Protein AF-A0A7Y1VGI9-F1 (afdb_monomer)

Mean predicted aligned error: 6.73 Å

Secondary structure (DSSP, 8-state):
----SHHHHHHHTTT-EEEEEEE-EESS--TT--SS-EES-GGGHHHHHHHHHHHHHHSPP---EEEEEEEES-GGG-TTHHHHHHHHHHHH-EEEEEEEEE-----

Solvent-accessible surface area (backbone atoms only — not comparable to full-atom values): 6391 Å² total; per-residue (Å²): 142,68,93,79,54,68,65,61,56,57,56,50,57,74,72,59,34,76,45,78,48,79,32,35,49,27,81,61,81,55,98,84,65,84,59,83,56,44,54,70,52,75,85,46,50,69,55,50,54,55,50,53,44,52,51,50,72,67,50,80,70,84,51,49,29,39,32,38,42,33,33,67,41,32,38,70,77,53,84,68,55,69,56,48,54,49,43,43,36,75,54,35,31,59,40,99,80,40,46,78,50,69,45,68,71,96,121

Radius of gyration: 16.7 Å; Cα contacts (8 Å, |Δi|>4): 145; chains: 1; bounding box: 47×37×39 Å

Foldseek 3Di:
DDDPDPVVVVVVVVQAAEAEAADAEACDQDPPDPFNHDHPPLVCLVVVLVVLLVVLVPDAQPAAHQEYEYDTHAVVVRPPVVVSVVSNCVHHNHDPNRYYYYDHDPD

Structure (mmCIF, N/CA/C/O backbone):
data_AF-A0A7Y1VGI9-F1
#
_entry.id   AF-A0A7Y1VGI9-F1
#
loop_
_atom_site.group_PDB
_atom_site.id
_atom_site.type_symbol
_atom_site.label_atom_id
_atom_site.label_alt_id
_atom_site.label_comp_id
_atom_site.label_asym_id
_atom_site.label_entity_id
_atom_site.label_seq_id
_atom_site.pdbx_PDB_ins_code
_atom_site.Cartn_x
_atom_site.Cartn_y
_atom_site.Cartn_z
_atom_site.occupancy
_atom_site.B_iso_or_equiv
_atom_site.auth_seq_id
_atom_site.auth_comp_id
_atom_site.auth_asym_id
_atom_site.auth_atom_id
_atom_site.pdbx_PDB_model_num
ATOM 1 N N . MET A 1 1 ? 35.821 -24.380 -8.541 1.00 43.75 1 MET A N 1
ATOM 2 C CA . MET A 1 1 ? 34.398 -24.660 -8.269 1.00 43.75 1 MET A CA 1
ATOM 3 C C . MET A 1 1 ? 34.023 -23.840 -7.039 1.00 43.75 1 MET A C 1
ATOM 5 O O . MET A 1 1 ? 33.787 -24.410 -5.992 1.00 43.75 1 MET A O 1
ATOM 9 N N . GLY A 1 2 ? 34.178 -22.514 -7.014 1.00 46.97 2 GLY A N 1
ATOM 10 C CA . GLY A 1 2 ? 34.127 -21.488 -8.068 1.00 46.97 2 GLY A CA 1
ATOM 11 C C . GLY A 1 2 ? 32.830 -20.724 -7.819 1.00 46.97 2 GLY A C 1
ATOM 12 O O . GLY A 1 2 ? 31.805 -21.183 -8.291 1.00 46.97 2 GLY A O 1
ATOM 13 N N . ASP A 1 3 ? 32.778 -19.826 -6.833 1.00 57.09 3 ASP A N 1
ATOM 14 C CA . ASP A 1 3 ? 32.949 -18.356 -6.977 1.00 57.09 3 ASP A CA 1
ATOM 15 C C . ASP A 1 3 ? 31.937 -17.673 -7.932 1.00 57.09 3 ASP A C 1
ATOM 17 O O . ASP A 1 3 ? 31.921 -16.459 -8.089 1.00 57.09 3 ASP A O 1
ATOM 21 N N . ALA A 1 4 ? 31.035 -18.455 -8.532 1.00 51.62 4 ALA A N 1
ATOM 22 C CA . ALA A 1 4 ? 29.805 -18.008 -9.165 1.00 51.62 4 ALA A CA 1
ATOM 23 C C . ALA A 1 4 ? 28.671 -18.213 -8.154 1.00 51.62 4 ALA A C 1
ATOM 25 O O . ALA A 1 4 ? 28.066 -19.278 -8.119 1.00 51.62 4 ALA A O 1
ATOM 26 N N . ASP A 1 5 ? 28.470 -17.250 -7.255 1.00 59.12 5 ASP A N 1
ATOM 27 C CA . ASP A 1 5 ? 27.243 -17.220 -6.443 1.00 59.12 5 ASP A CA 1
ATOM 28 C C . ASP A 1 5 ? 26.990 -15.819 -5.873 1.00 59.12 5 ASP A C 1
ATOM 30 O O . ASP A 1 5 ? 25.936 -15.231 -6.077 1.00 59.12 5 ASP A O 1
ATOM 34 N N . LEU A 1 6 ? 27.993 -15.193 -5.250 1.00 54.84 6 LEU A N 1
ATOM 35 C CA . LEU A 1 6 ? 27.776 -13.916 -4.555 1.00 54.84 6 LEU A CA 1
ATOM 36 C C . LEU A 1 6 ? 27.661 -12.710 -5.493 1.00 54.84 6 LEU A C 1
ATOM 38 O O . LEU A 1 6 ? 26.832 -11.837 -5.259 1.00 54.84 6 LEU A O 1
ATOM 42 N N . VAL A 1 7 ? 28.460 -12.662 -6.562 1.00 56.06 7 VAL A N 1
ATOM 43 C CA . VAL A 1 7 ? 28.415 -11.549 -7.526 1.00 56.06 7 VAL A CA 1
ATOM 44 C C . VAL A 1 7 ? 27.080 -11.541 -8.278 1.00 56.06 7 VAL A C 1
ATOM 46 O O . VAL A 1 7 ? 26.454 -10.496 -8.395 1.00 56.06 7 VAL A O 1
ATOM 49 N N . GLN A 1 8 ? 26.573 -12.717 -8.660 1.00 53.84 8 GLN A N 1
ATOM 50 C CA . GLN A 1 8 ? 25.298 -12.848 -9.371 1.00 53.84 8 GLN A CA 1
ATOM 51 C C . GLN A 1 8 ? 24.079 -12.529 -8.492 1.00 53.84 8 GLN A C 1
ATOM 53 O O . GLN A 1 8 ? 23.099 -11.992 -8.999 1.00 53.84 8 GLN A O 1
ATOM 58 N N . ILE A 1 9 ? 24.125 -12.833 -7.187 1.00 56.22 9 ILE A N 1
ATOM 59 C CA . ILE A 1 9 ? 23.066 -12.450 -6.234 1.00 56.22 9 ILE A CA 1
ATOM 60 C C . ILE A 1 9 ? 22.978 -10.923 -6.104 1.00 56.22 9 ILE A C 1
ATOM 62 O O . ILE A 1 9 ? 21.881 -10.371 -6.078 1.00 56.22 9 ILE A O 1
ATOM 66 N N . VAL A 1 10 ? 24.124 -10.241 -6.040 1.00 56.84 10 VAL A N 1
ATOM 67 C CA . VAL A 1 10 ? 24.181 -8.778 -5.890 1.00 56.84 10 VAL A CA 1
ATOM 68 C C . VAL A 1 10 ? 23.824 -8.065 -7.198 1.00 56.84 10 VAL A C 1
ATOM 70 O O . VAL A 1 10 ? 23.175 -7.026 -7.153 1.00 56.84 10 VAL A O 1
ATOM 73 N N . GLU A 1 11 ? 24.195 -8.625 -8.353 1.00 51.31 11 GLU A N 1
ATOM 74 C CA . GLU A 1 11 ? 23.814 -8.085 -9.666 1.00 51.31 11 GLU A CA 1
ATOM 75 C C . GLU A 1 11 ? 22.314 -8.253 -9.955 1.00 51.31 11 GLU A C 1
ATOM 77 O O . GLU A 1 11 ? 21.700 -7.303 -10.423 1.00 51.31 11 GLU A O 1
ATOM 82 N N . ARG A 1 12 ? 21.688 -9.390 -9.601 1.00 53.12 12 ARG A N 1
ATOM 83 C CA . ARG A 1 12 ? 20.222 -9.561 -9.715 1.00 53.12 12 ARG A CA 1
ATOM 84 C C . ARG A 1 12 ? 19.441 -8.570 -8.850 1.00 53.12 12 ARG A C 1
ATOM 86 O O . ARG A 1 12 ? 18.487 -7.970 -9.317 1.00 53.12 12 ARG A O 1
ATOM 93 N N . ALA A 1 13 ? 19.881 -8.353 -7.611 1.00 55.03 13 ALA A N 1
ATOM 94 C CA . ALA A 1 13 ? 19.223 -7.422 -6.692 1.00 55.03 13 ALA A CA 1
ATOM 95 C C . ALA A 1 13 ? 19.300 -5.948 -7.137 1.00 55.03 13 ALA A C 1
ATOM 97 O O . ALA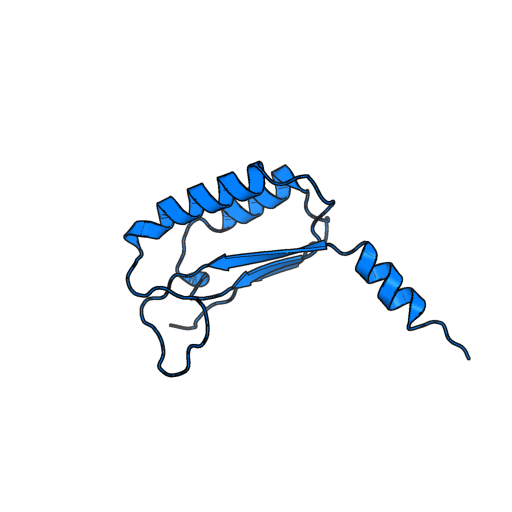 A 1 13 ? 18.598 -5.111 -6.578 1.00 55.03 13 ALA A O 1
ATOM 98 N N . ALA A 1 14 ? 20.173 -5.610 -8.092 1.00 55.81 14 ALA A N 1
ATOM 99 C CA . ALA A 1 14 ? 20.262 -4.261 -8.641 1.00 55.81 14 ALA A CA 1
ATOM 100 C C . ALA A 1 14 ? 19.187 -3.975 -9.708 1.00 55.81 14 ALA A C 1
ATOM 102 O O . ALA A 1 14 ? 18.917 -2.803 -9.968 1.00 55.81 14 ALA A O 1
ATOM 103 N N . ASP A 1 15 ? 18.583 -5.022 -10.286 1.00 65.81 15 ASP A N 1
ATOM 104 C CA . ASP A 1 15 ? 17.523 -4.936 -11.300 1.00 65.81 15 ASP A CA 1
ATOM 105 C C . ASP A 1 15 ? 16.117 -5.244 -10.735 1.00 65.81 15 ASP A C 1
ATOM 107 O O . ASP A 1 15 ? 15.120 -4.864 -11.349 1.00 65.81 15 ASP A O 1
ATOM 111 N N . ASP A 1 16 ? 16.041 -5.880 -9.560 1.00 76.50 16 ASP A N 1
ATOM 112 C CA . ASP A 1 16 ? 14.798 -6.274 -8.884 1.00 76.50 16 ASP A CA 1
ATOM 113 C C . ASP A 1 16 ? 14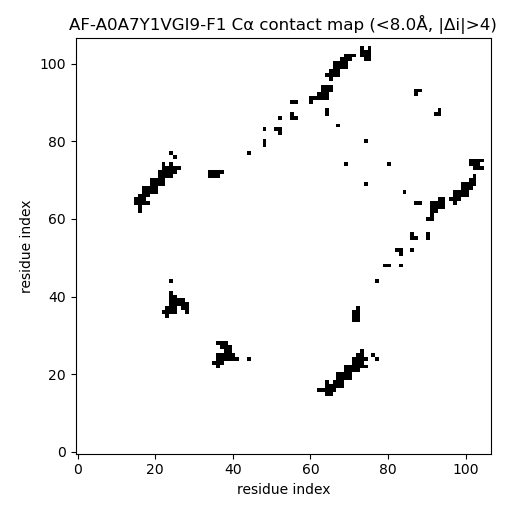.265 -5.113 -7.997 1.00 76.50 16 ASP A C 1
ATOM 115 O O . ASP A 1 16 ? 14.891 -4.724 -7.002 1.00 76.50 16 ASP A O 1
ATOM 119 N N . LEU A 1 17 ? 13.114 -4.518 -8.351 1.00 90.00 17 LEU A N 1
ATOM 120 C CA . LEU A 1 17 ? 12.506 -3.385 -7.631 1.00 90.00 17 LEU A CA 1
ATOM 121 C C . LEU A 1 17 ? 11.243 -3.808 -6.868 1.00 90.00 17 LEU A C 1
ATOM 123 O O . LEU A 1 17 ? 10.170 -3.979 -7.445 1.00 90.00 17 LEU A O 1
ATOM 127 N N . GLY A 1 18 ? 11.341 -3.827 -5.538 1.00 94.44 18 GLY A N 1
ATOM 128 C CA . GLY A 1 18 ? 10.203 -4.057 -4.648 1.00 94.44 18 GLY A CA 1
ATOM 129 C C . GLY A 1 18 ? 9.506 -2.771 -4.184 1.00 94.44 18 GLY A C 1
ATOM 130 O O . GLY A 1 18 ? 10.156 -1.793 -3.808 1.00 94.44 18 GLY A O 1
ATOM 131 N N . ALA A 1 19 ? 8.174 -2.792 -4.122 1.00 96.25 19 ALA A N 1
ATOM 132 C CA . ALA A 1 19 ? 7.340 -1.749 -3.533 1.00 96.25 19 ALA A CA 1
ATOM 133 C C . ALA A 1 19 ? 6.674 -2.231 -2.234 1.00 96.25 19 ALA A C 1
ATOM 135 O O . ALA A 1 19 ? 6.039 -3.285 -2.189 1.00 96.25 19 ALA A O 1
ATOM 136 N N . TYR A 1 20 ? 6.761 -1.419 -1.177 1.00 97.62 20 TYR A N 1
ATOM 137 C CA . TYR A 1 20 ? 6.040 -1.639 0.078 1.00 97.62 20 TYR A CA 1
ATOM 138 C C . TYR A 1 20 ? 4.948 -0.585 0.264 1.00 97.62 20 TYR A C 1
ATOM 140 O O . TYR A 1 20 ? 5.231 0.613 0.293 1.00 97.62 20 TYR A O 1
ATOM 148 N N . LEU A 1 21 ? 3.703 -1.030 0.434 1.00 98.12 21 LEU A N 1
ATOM 149 C CA . LEU A 1 21 ? 2.565 -0.173 0.756 1.00 98.12 21 LEU A CA 1
ATOM 150 C C . LEU A 1 21 ? 2.192 -0.351 2.230 1.00 98.12 21 LEU A C 1
ATOM 152 O O . LEU A 1 21 ? 1.577 -1.345 2.618 1.00 98.12 21 LEU A O 1
ATOM 156 N N . HIS A 1 22 ? 2.556 0.636 3.049 1.00 98.19 22 HIS A N 1
ATOM 157 C CA . HIS A 1 22 ? 2.248 0.632 4.476 1.00 98.19 22 HIS A CA 1
ATOM 158 C C . HIS A 1 22 ? 0.812 1.086 4.753 1.00 98.19 22 HIS A C 1
ATOM 160 O O . HIS A 1 22 ? 0.513 2.272 4.613 1.00 98.19 22 HIS A O 1
ATOM 166 N N . VAL A 1 23 ? -0.059 0.182 5.197 1.00 98.25 23 VAL A N 1
ATOM 167 C CA . VAL A 1 23 ? -1.453 0.461 5.571 1.00 98.25 23 VAL A CA 1
ATOM 168 C C . VAL A 1 23 ? -1.561 0.563 7.095 1.00 98.25 23 VAL A C 1
ATOM 170 O O . VAL A 1 23 ? -1.454 -0.458 7.759 1.00 98.25 23 VAL A O 1
ATOM 173 N N . PRO A 1 24 ? -1.822 1.735 7.694 1.00 97.81 24 PRO A N 1
ATOM 174 C CA . PRO A 1 24 ? -1.705 1.906 9.145 1.00 97.81 24 PRO A CA 1
ATOM 175 C C . PRO A 1 24 ? -2.972 1.530 9.933 1.00 97.81 24 PRO A C 1
ATOM 177 O O . PRO A 1 24 ? -3.012 1.732 11.140 1.00 97.81 24 PRO A O 1
ATOM 180 N N . PHE A 1 25 ? -4.045 1.060 9.297 1.00 97.69 25 PHE A N 1
ATOM 181 C CA . PHE A 1 25 ? -5.355 0.947 9.949 1.00 97.69 25 PHE A CA 1
ATOM 182 C C . PHE A 1 25 ? -5.566 -0.408 10.618 1.00 97.69 25 PHE A C 1
ATOM 184 O O . PHE A 1 25 ? -5.447 -1.440 9.963 1.00 97.69 25 PHE A O 1
ATOM 191 N N . CYS A 1 26 ? -5.960 -0.387 11.890 1.00 96.12 26 CYS A N 1
ATOM 192 C CA . CYS A 1 26 ? -6.408 -1.557 12.642 1.00 96.12 26 CYS A CA 1
ATOM 193 C C . CYS A 1 26 ? -7.779 -1.299 13.277 1.00 96.12 26 CYS A C 1
ATOM 195 O O . CYS A 1 26 ? -8.154 -0.156 13.551 1.00 96.12 26 CYS A O 1
ATOM 197 N N . GLU A 1 27 ? -8.502 -2.368 13.613 1.00 94.38 27 GLU A N 1
ATOM 198 C CA . GLU A 1 27 ? -9.662 -2.254 14.506 1.00 94.38 27 GLU A CA 1
ATOM 199 C C . GLU A 1 27 ? -9.225 -1.829 15.917 1.00 94.38 27 GLU A C 1
ATOM 201 O O . GLU A 1 27 ? -9.772 -0.891 16.498 1.00 94.38 27 GLU A O 1
ATOM 206 N N . ALA A 1 28 ? -8.179 -2.474 16.435 1.00 94.88 28 ALA A N 1
ATOM 207 C CA . ALA A 1 28 ? -7.565 -2.187 17.724 1.00 94.88 28 ALA A CA 1
ATOM 208 C C . ALA A 1 28 ? -6.041 -2.369 17.649 1.00 94.88 28 ALA A C 1
ATOM 210 O O . ALA A 1 28 ? -5.532 -3.083 16.788 1.00 94.88 28 ALA A O 1
ATOM 211 N N . VAL A 1 29 ? -5.304 -1.747 18.573 1.00 95.44 29 VAL A N 1
ATOM 212 C CA . VAL A 1 29 ? -3.863 -2.000 18.728 1.00 95.44 29 VAL A CA 1
ATOM 213 C C . VAL A 1 29 ? -3.676 -3.203 19.652 1.00 95.44 29 VAL A C 1
ATOM 215 O O . VAL A 1 29 ? -4.030 -3.139 20.832 1.00 95.44 29 VAL A O 1
ATOM 218 N N . CYS A 1 30 ? -3.137 -4.308 19.130 1.00 94.12 30 CYS A N 1
ATOM 219 C CA . CYS A 1 30 ? -2.846 -5.497 19.934 1.00 94.12 30 CYS A CA 1
ATOM 220 C C . CYS A 1 30 ? -1.753 -5.202 20.984 1.00 94.12 30 CYS A C 1
ATOM 222 O O . CYS A 1 30 ? -0.838 -4.431 20.698 1.00 94.12 30 CYS A O 1
ATOM 224 N N . PRO A 1 31 ? -1.757 -5.859 22.163 1.00 95.31 31 PRO A N 1
ATOM 225 C CA . PRO A 1 31 ? -0.749 -5.626 23.210 1.00 95.31 31 PRO A CA 1
ATOM 226 C C . PRO A 1 31 ? 0.698 -5.927 22.797 1.00 95.31 31 PRO A C 1
ATOM 228 O O . PRO A 1 31 ? 1.631 -5.488 23.462 1.00 95.31 31 PRO A O 1
ATOM 231 N N . TYR A 1 32 ? 0.872 -6.712 21.735 1.00 92.50 32 TYR A N 1
ATOM 232 C CA . TYR A 1 32 ? 2.163 -7.092 21.166 1.00 92.50 32 TYR A CA 1
ATOM 233 C C . TYR A 1 32 ? 2.499 -6.326 19.876 1.00 92.50 32 TYR A C 1
ATOM 235 O O . TYR A 1 32 ? 3.510 -6.630 19.255 1.00 92.50 32 TYR A O 1
ATOM 243 N N . CYS A 1 33 ? 1.647 -5.394 19.437 1.00 94.38 33 CYS A N 1
ATOM 244 C CA . CYS A 1 33 ? 1.841 -4.686 18.176 1.00 94.38 33 CYS A CA 1
ATOM 245 C C . CYS A 1 33 ? 2.957 -3.642 18.309 1.00 94.38 33 CYS A C 1
ATOM 247 O O . CYS A 1 33 ? 2.873 -2.755 19.160 1.00 94.38 33 CYS A O 1
ATOM 249 N N . ASP A 1 34 ? 3.975 -3.740 17.454 1.00 94.38 34 ASP A N 1
ATOM 250 C CA . ASP A 1 34 ? 5.058 -2.760 17.317 1.00 94.38 34 ASP A CA 1
ATOM 251 C C . ASP A 1 34 ? 5.005 -1.987 15.985 1.00 94.38 34 ASP A C 1
ATOM 253 O O . ASP A 1 34 ? 5.849 -1.125 15.728 1.00 94.38 34 ASP A O 1
ATOM 257 N N . PHE A 1 35 ? 3.987 -2.241 15.157 1.00 94.19 35 PHE A N 1
ATOM 258 C CA . PHE A 1 35 ? 3.779 -1.539 13.898 1.00 94.19 35 PHE A CA 1
ATOM 259 C C . PHE A 1 35 ? 3.280 -0.103 14.100 1.00 94.19 35 PHE A C 1
ATOM 261 O O . PHE A 1 35 ? 2.588 0.229 15.066 1.00 94.19 35 PHE A O 1
ATOM 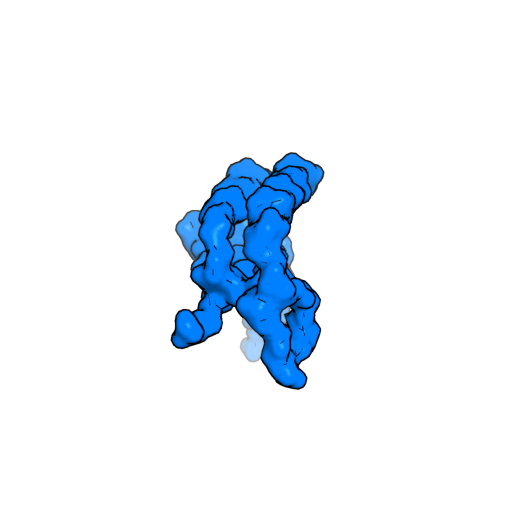268 N N . ALA A 1 36 ? 3.596 0.763 13.134 1.00 95.81 36 ALA A N 1
ATOM 269 C CA . ALA A 1 36 ? 3.127 2.145 13.090 1.00 95.81 36 ALA A CA 1
ATOM 270 C C . ALA A 1 36 ? 1.644 2.217 12.680 1.00 95.81 36 ALA A C 1
ATOM 272 O O . ALA A 1 36 ? 1.312 2.505 11.535 1.00 95.81 36 ALA A O 1
ATOM 273 N N . VAL A 1 37 ? 0.741 1.943 13.623 1.00 97.31 37 VAL A N 1
ATOM 274 C CA . VAL A 1 37 ? -0.695 1.795 13.346 1.00 97.31 37 VAL A CA 1
ATOM 275 C C . VAL A 1 37 ? -1.570 2.810 14.075 1.00 97.31 37 VAL A C 1
ATOM 277 O O . VAL A 1 37 ? -1.188 3.420 15.075 1.00 97.31 37 VAL A O 1
ATOM 280 N N . VAL A 1 38 ? -2.793 2.959 13.581 1.00 97.00 38 VAL A N 1
ATOM 281 C CA . VAL A 1 38 ? -3.883 3.720 14.179 1.00 97.00 38 VAL A CA 1
ATOM 282 C C . VAL A 1 38 ? -5.114 2.824 14.303 1.00 97.00 38 VAL A C 1
ATOM 284 O O . VAL A 1 38 ? -5.487 2.122 13.364 1.00 97.00 38 VAL A O 1
ATOM 287 N N . ALA A 1 39 ? -5.755 2.848 15.471 1.00 96.50 39 ALA A N 1
ATOM 288 C CA . ALA A 1 39 ? -6.958 2.064 15.739 1.00 96.50 39 ALA A CA 1
ATOM 289 C C . ALA A 1 39 ? -8.234 2.897 15.577 1.00 96.50 39 ALA A C 1
ATOM 291 O O . ALA A 1 39 ? -8.283 4.045 16.025 1.00 96.50 39 ALA A O 1
ATOM 292 N N . GLY A 1 40 ? -9.270 2.305 14.976 1.00 95.69 40 GLY A N 1
ATOM 293 C CA . GLY A 1 40 ? -10.608 2.900 14.889 1.00 95.69 40 GLY A CA 1
ATOM 294 C C . GLY A 1 40 ? -10.680 4.172 14.039 1.00 95.69 40 GLY A C 1
ATOM 295 O O . GLY A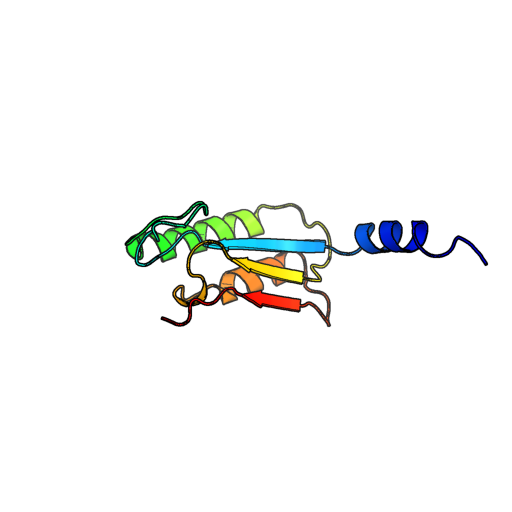 1 40 ? -11.451 5.075 14.360 1.00 95.69 40 GLY A O 1
ATOM 296 N N . ARG A 1 41 ? -9.852 4.268 12.988 1.00 96.94 41 ARG A N 1
ATOM 297 C CA . ARG A 1 41 ? -9.749 5.438 12.093 1.00 96.94 41 ARG A CA 1
ATOM 298 C C . ARG A 1 41 ? -10.188 5.151 10.657 1.00 96.94 41 ARG A C 1
ATOM 300 O O . ARG A 1 41 ? -9.593 5.654 9.705 1.00 96.94 41 ARG A O 1
ATOM 307 N N . ASP A 1 42 ? -11.246 4.360 10.499 1.00 94.94 42 ASP A N 1
ATOM 308 C CA . ASP A 1 42 ? -11.831 4.033 9.189 1.00 94.94 42 ASP A CA 1
ATOM 309 C C . ASP A 1 42 ? -12.265 5.299 8.419 1.00 94.94 42 ASP A C 1
ATOM 311 O O . ASP A 1 42 ? -12.263 5.322 7.187 1.00 94.94 42 ASP A O 1
ATOM 315 N N . ASP A 1 43 ? -12.562 6.388 9.141 1.00 97.50 43 ASP A N 1
ATOM 316 C CA . ASP A 1 43 ? -12.869 7.714 8.596 1.00 97.50 43 ASP A CA 1
ATOM 317 C C . ASP A 1 43 ? -11.731 8.305 7.743 1.00 97.50 43 ASP A C 1
ATOM 319 O O . ASP A 1 43 ? -11.985 9.045 6.791 1.00 97.50 43 ASP A O 1
ATOM 323 N N . GLU A 1 44 ? -10.479 7.951 8.036 1.00 98.00 44 GLU A N 1
ATOM 324 C CA . GLU A 1 44 ? -9.298 8.489 7.352 1.00 98.00 44 GLU A CA 1
ATOM 325 C C . GLU A 1 44 ? -8.847 7.631 6.164 1.00 98.00 44 GLU A C 1
ATOM 327 O O . GLU A 1 44 ? -8.028 8.089 5.366 1.00 98.00 44 GLU A O 1
ATOM 332 N N . VAL A 1 45 ? -9.392 6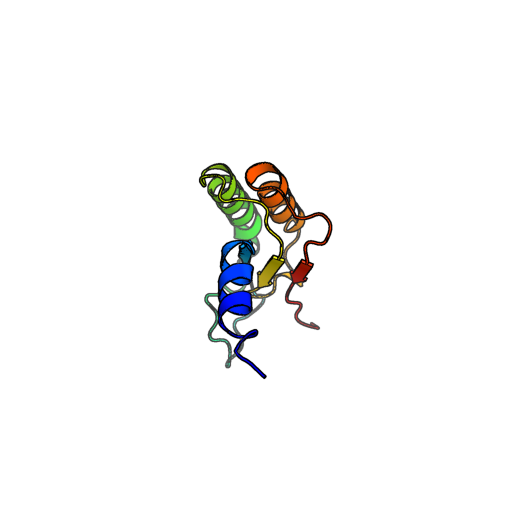.422 5.981 1.00 98.12 45 VAL A N 1
ATOM 333 C CA . VAL A 1 45 ? -8.974 5.490 4.916 1.00 98.12 45 VAL A CA 1
ATOM 334 C C . VAL A 1 45 ? -9.046 6.152 3.541 1.00 98.12 45 VAL A C 1
ATOM 336 O O . VAL A 1 45 ? -8.086 6.129 2.774 1.00 98.12 45 VAL A O 1
ATOM 339 N N . SER A 1 46 ? -10.158 6.826 3.239 1.00 98.44 46 SER A N 1
ATOM 340 C CA . SER A 1 46 ? -10.335 7.510 1.950 1.00 98.44 46 SER A CA 1
ATOM 341 C C . SER A 1 46 ? -9.332 8.645 1.736 1.00 98.44 46 SER A C 1
ATOM 343 O O . SER A 1 46 ? -8.930 8.917 0.604 1.00 98.44 46 SER A O 1
ATOM 345 N N . ARG A 1 47 ? -8.940 9.339 2.810 1.00 98.50 47 ARG A N 1
ATOM 346 C CA . ARG A 1 47 ? -7.934 10.401 2.751 1.00 98.50 47 ARG A CA 1
ATOM 347 C C . ARG A 1 47 ? -6.544 9.811 2.537 1.00 98.50 47 ARG A C 1
ATOM 349 O O . ARG A 1 47 ? -5.812 10.322 1.695 1.00 98.50 47 ARG A O 1
ATOM 356 N N . TYR A 1 48 ? -6.213 8.745 3.260 1.00 98.56 48 TYR A N 1
ATOM 357 C CA . TYR A 1 48 ? -4.962 8.011 3.121 1.00 98.56 48 TYR A CA 1
ATOM 358 C C . TYR A 1 48 ? -4.775 7.487 1.694 1.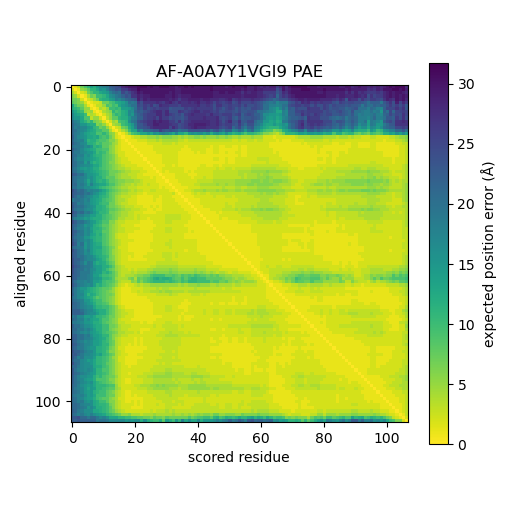00 98.56 48 TYR A C 1
ATOM 360 O O . TYR A 1 48 ? -3.758 7.792 1.082 1.00 98.56 48 TYR A O 1
ATOM 368 N N . LEU A 1 49 ? -5.779 6.812 1.118 1.00 98.69 49 LEU A N 1
ATOM 369 C CA . LEU A 1 49 ? -5.686 6.280 -0.248 1.00 98.69 49 LEU A CA 1
ATOM 370 C C . LEU A 1 49 ? -5.380 7.393 -1.258 1.00 98.69 49 LEU A C 1
ATOM 372 O O . LEU A 1 49 ? -4.470 7.262 -2.066 1.00 98.69 49 LEU A O 1
ATOM 376 N N . LYS A 1 50 ? -6.078 8.533 -1.162 1.00 98.81 50 LYS A N 1
ATOM 377 C CA . LYS A 1 50 ? -5.817 9.698 -2.023 1.00 98.81 50 LYS A CA 1
ATOM 378 C C . LYS A 1 50 ? -4.410 10.262 -1.839 1.00 98.81 50 LYS A C 1
ATOM 380 O O . LYS A 1 50 ? -3.797 10.669 -2.822 1.00 98.81 50 LYS A O 1
ATOM 385 N N . ALA A 1 51 ? -3.926 10.327 -0.601 1.00 98.69 51 ALA A N 1
ATOM 386 C CA . ALA A 1 51 ? -2.598 10.845 -0.299 1.00 98.69 51 ALA A CA 1
ATOM 387 C C . ALA A 1 51 ? -1.502 9.937 -0.873 1.00 98.69 51 ALA A C 1
ATOM 389 O O . ALA A 1 51 ? -0.628 10.434 -1.575 1.00 98.69 51 ALA A O 1
ATOM 390 N N . VAL A 1 52 ? -1.603 8.622 -0.665 1.00 98.50 52 VAL A N 1
ATOM 391 C CA . VAL A 1 52 ? -0.633 7.649 -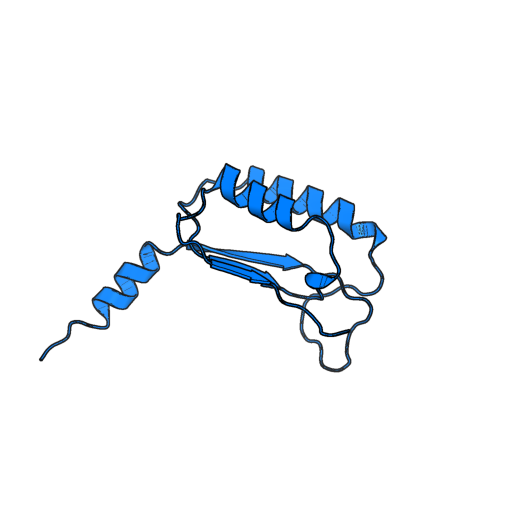1.192 1.00 98.50 52 VAL A CA 1
ATOM 392 C C . VAL A 1 52 ? -0.678 7.590 -2.718 1.00 98.50 52 VAL A C 1
ATOM 394 O O . VAL A 1 52 ? 0.367 7.597 -3.356 1.00 98.50 52 VAL A O 1
ATOM 397 N N . THR A 1 53 ? -1.861 7.634 -3.341 1.00 98.69 53 THR A N 1
ATOM 398 C CA . THR A 1 53 ? -1.952 7.754 -4.807 1.00 98.69 53 THR A CA 1
ATOM 399 C C . THR A 1 53 ? -1.265 9.023 -5.315 1.00 98.69 53 THR A C 1
ATOM 401 O O . THR A 1 53 ? -0.574 8.982 -6.329 1.00 98.69 53 THR A O 1
ATOM 404 N N . ALA A 1 54 ? -1.429 10.160 -4.631 1.00 98.62 54 ALA A N 1
ATOM 405 C CA . ALA A 1 54 ? -0.758 11.400 -5.016 1.00 98.62 54 ALA A CA 1
ATOM 406 C C . ALA A 1 54 ? 0.768 11.316 -4.851 1.00 98.62 54 ALA A C 1
ATOM 408 O O . ALA A 1 54 ? 1.491 11.858 -5.683 1.00 98.62 54 ALA A O 1
ATOM 409 N N . GLU A 1 55 ? 1.248 10.627 -3.816 1.00 98.12 55 GLU A N 1
ATOM 410 C CA . GLU A 1 55 ? 2.672 10.374 -3.585 1.00 98.12 55 GLU A CA 1
ATOM 411 C C . GLU A 1 55 ? 3.274 9.485 -4.678 1.00 98.12 55 GLU A C 1
ATOM 413 O O . GLU A 1 55 ? 4.274 9.871 -5.280 1.00 98.12 55 GLU A O 1
ATOM 418 N N . ILE A 1 56 ? 2.615 8.371 -5.018 1.00 97.38 56 ILE A N 1
ATOM 419 C CA . ILE A 1 56 ? 3.011 7.504 -6.139 1.00 97.38 56 ILE A CA 1
ATOM 420 C C . ILE A 1 56 ? 3.056 8.318 -7.434 1.00 97.38 56 ILE A C 1
ATOM 422 O O . ILE A 1 56 ? 4.063 8.347 -8.127 1.00 97.38 56 ILE A O 1
ATOM 426 N N . ASN A 1 57 ? 2.007 9.080 -7.740 1.00 96.94 57 ASN A N 1
ATOM 427 C CA . ASN A 1 57 ? 1.964 9.884 -8.963 1.00 96.94 57 ASN A CA 1
ATOM 428 C C . ASN A 1 57 ? 3.002 11.023 -8.994 1.00 96.94 57 ASN A C 1
ATOM 430 O O . ASN A 1 57 ? 3.272 11.579 -10.063 1.00 96.94 57 ASN A O 1
ATOM 434 N N . GLY A 1 58 ? 3.562 11.396 -7.843 1.00 96.56 58 GLY A N 1
ATOM 435 C CA . GLY A 1 58 ? 4.600 12.412 -7.709 1.00 96.56 58 GLY A CA 1
ATOM 436 C C . GLY A 1 58 ? 6.032 11.871 -7.732 1.00 96.56 58 GLY A C 1
ATOM 437 O O . GLY A 1 58 ? 6.950 12.674 -7.886 1.00 96.56 58 GLY A O 1
ATOM 438 N N . SER A 1 59 ? 6.243 10.559 -7.589 1.00 93.81 59 SER A N 1
ATOM 439 C CA . SER A 1 59 ? 7.574 9.942 -7.473 1.00 93.81 59 SER A CA 1
ATOM 440 C C . SER A 1 59 ? 8.263 9.803 -8.829 1.00 93.81 59 SER A C 1
ATOM 442 O O . SER A 1 59 ? 7.606 9.542 -9.826 1.00 93.81 59 SER A O 1
ATOM 444 N N . ASP A 1 60 ? 9.581 9.934 -8.940 1.00 93.19 60 ASP A N 1
ATOM 445 C CA . ASP A 1 60 ? 10.237 9.637 -10.221 1.00 93.19 60 ASP A CA 1
ATOM 446 C C . ASP A 1 60 ? 10.079 8.152 -10.586 1.00 93.19 60 ASP A C 1
ATOM 448 O O . ASP A 1 60 ? 10.115 7.273 -9.724 1.00 93.19 60 ASP A O 1
ATOM 452 N N . ALA A 1 61 ? 9.872 7.859 -11.873 1.00 87.88 61 ALA A N 1
ATOM 453 C CA . ALA A 1 61 ? 9.798 6.477 -12.330 1.00 87.88 61 ALA A CA 1
ATOM 454 C C . ALA A 1 61 ? 11.173 5.811 -12.160 1.00 87.88 61 ALA A C 1
ATOM 456 O O . ALA A 1 61 ? 12.163 6.250 -12.744 1.00 87.88 61 ALA A O 1
ATOM 457 N N . VAL A 1 62 ? 11.218 4.759 -11.344 1.00 85.12 62 VAL A N 1
ATOM 458 C CA . VAL A 1 62 ? 12.448 4.063 -10.930 1.00 85.12 62 VAL A CA 1
ATOM 459 C C . VAL A 1 62 ? 12.690 2.726 -11.642 1.00 85.12 62 VAL A C 1
ATOM 461 O O . VAL A 1 62 ? 13.748 2.140 -11.454 1.00 85.12 62 VAL A O 1
ATOM 464 N N . GLY A 1 63 ? 11.761 2.265 -12.486 1.00 86.69 63 GLY A N 1
ATOM 465 C CA . GLY A 1 63 ? 11.840 0.974 -13.184 1.00 86.69 63 GLY A CA 1
ATOM 466 C C . GLY A 1 63 ? 10.606 0.105 -12.942 1.00 86.69 63 GLY A C 1
ATOM 467 O O . GLY A 1 63 ? 9.687 0.535 -12.247 1.00 86.69 63 GLY A O 1
ATOM 468 N N . LEU A 1 64 ? 10.594 -1.097 -13.530 1.00 93.44 64 LEU A N 1
ATOM 469 C CA . LEU A 1 64 ? 9.511 -2.068 -13.348 1.00 93.44 64 LEU A CA 1
ATOM 470 C C . LEU A 1 64 ? 9.550 -2.645 -11.936 1.00 93.44 64 LEU A C 1
ATOM 472 O O . LEU A 1 64 ? 10.602 -3.097 -11.501 1.00 93.44 64 LEU A O 1
ATOM 476 N N . VAL A 1 65 ? 8.404 -2.676 -11.263 1.00 95.25 65 VAL A N 1
ATOM 477 C CA . VAL A 1 65 ? 8.248 -3.308 -9.950 1.00 95.25 65 VAL A CA 1
ATOM 478 C C . VAL A 1 65 ? 7.973 -4.800 -10.129 1.00 95.25 65 VAL A C 1
ATOM 480 O O . VAL A 1 65 ? 7.044 -5.178 -10.846 1.00 95.25 65 VAL A O 1
ATOM 483 N N . ASP A 1 66 ? 8.752 -5.650 -9.472 1.00 95.69 66 ASP A N 1
ATOM 484 C CA . ASP A 1 66 ? 8.634 -7.114 -9.540 1.00 95.69 66 ASP A CA 1
ATOM 485 C C . ASP A 1 66 ? 7.995 -7.735 -8.287 1.00 95.69 66 ASP A C 1
ATOM 487 O O . ASP A 1 66 ? 7.561 -8.886 -8.306 1.00 95.69 66 ASP A O 1
ATOM 491 N N . ALA A 1 67 ? 7.874 -6.961 -7.210 1.00 96.75 67 ALA A N 1
ATOM 492 C CA . ALA A 1 67 ? 7.221 -7.377 -5.982 1.00 96.75 67 ALA A CA 1
ATOM 493 C C . ALA A 1 67 ? 6.484 -6.207 -5.328 1.00 96.75 67 ALA A C 1
ATOM 495 O O . ALA A 1 67 ? 7.049 -5.140 -5.096 1.00 96.75 67 ALA A O 1
ATOM 496 N N . VAL A 1 68 ? 5.221 -6.416 -4.964 1.00 98.00 68 VAL A N 1
ATOM 497 C CA . VAL A 1 68 ? 4.420 -5.488 -4.164 1.00 98.00 68 VAL A CA 1
ATOM 498 C C . VAL A 1 68 ? 4.002 -6.184 -2.877 1.00 98.00 68 VAL A C 1
ATOM 500 O O . VAL A 1 68 ? 3.256 -7.162 -2.904 1.00 98.00 68 VAL A O 1
ATOM 503 N N . PHE A 1 69 ? 4.434 -5.649 -1.739 1.00 98.44 69 PHE A N 1
ATOM 504 C CA . PHE A 1 69 ? 4.000 -6.108 -0.423 1.00 98.44 69 PHE A CA 1
ATOM 505 C C . PHE A 1 69 ? 3.111 -5.059 0.247 1.00 98.44 69 PHE A C 1
ATOM 507 O O . PHE A 1 69 ? 3.511 -3.906 0.419 1.00 98.44 69 PHE A O 1
ATOM 514 N N . VAL A 1 70 ? 1.904 -5.454 0.648 1.00 98.56 70 VAL A N 1
ATOM 515 C CA . VAL A 1 70 ? 0.957 -4.597 1.372 1.00 98.56 70 VAL A CA 1
ATOM 516 C C . VAL A 1 70 ? 0.848 -5.076 2.816 1.00 98.56 70 VAL A C 1
ATOM 518 O O . VAL A 1 70 ? 0.336 -6.164 3.069 1.00 98.56 70 VAL A O 1
ATOM 521 N N . GLY A 1 71 ? 1.304 -4.264 3.769 1.00 97.44 71 GLY A N 1
ATOM 522 C CA . GLY A 1 71 ? 1.403 -4.666 5.177 1.00 97.44 71 GLY A CA 1
ATOM 523 C C . GLY A 1 71 ? 1.235 -3.509 6.155 1.00 97.44 71 GLY A C 1
ATOM 524 O O . GLY A 1 71 ? 0.967 -2.377 5.750 1.00 97.44 71 GLY A O 1
ATOM 525 N N . GLY A 1 72 ? 1.427 -3.777 7.444 1.00 96.06 72 GLY A N 1
ATOM 526 C CA . GLY A 1 72 ? 1.385 -2.778 8.515 1.00 96.06 72 GLY A CA 1
ATOM 527 C C . GLY A 1 72 ? 0.331 -3.107 9.565 1.00 96.06 72 GLY A C 1
ATOM 528 O O . GLY A 1 72 ? 0.554 -3.925 10.442 1.00 96.06 72 GLY A O 1
ATOM 529 N N . GLY A 1 73 ? -0.803 -2.419 9.518 1.00 96.00 73 GLY A N 1
ATOM 530 C CA . GLY A 1 73 ? -1.969 -2.719 10.335 1.00 96.00 73 GLY A CA 1
ATOM 531 C C . GLY A 1 73 ? -2.711 -3.941 9.811 1.00 96.00 73 GLY A C 1
ATOM 532 O O . GLY A 1 73 ? -2.176 -5.042 9.752 1.00 96.00 73 GLY A O 1
ATOM 533 N N . THR A 1 74 ? -3.956 -3.754 9.389 1.00 96.88 74 THR A N 1
ATOM 534 C CA . THR A 1 74 ? -4.777 -4.830 8.832 1.00 96.88 74 THR A CA 1
ATOM 535 C C . THR A 1 74 ? -5.202 -4.489 7.402 1.00 96.88 74 THR A C 1
ATOM 537 O O . THR A 1 74 ? -6.357 -4.107 7.178 1.00 96.88 74 THR A O 1
ATOM 540 N N . PRO A 1 75 ? -4.304 -4.620 6.401 1.00 97.25 75 PRO A N 1
ATOM 541 C CA . PRO A 1 75 ? -4.638 -4.338 5.007 1.00 97.25 75 PRO A CA 1
ATOM 542 C C . PRO A 1 75 ? -5.902 -5.053 4.518 1.00 97.25 75 PRO A C 1
ATOM 544 O O . PRO A 1 75 ? -6.697 -4.454 3.798 1.00 97.25 75 PRO A O 1
ATOM 547 N N . SER A 1 76 ? -6.147 -6.293 4.963 1.00 95.56 76 SER A N 1
ATOM 548 C CA . SER A 1 76 ? -7.343 -7.072 4.603 1.00 95.56 76 SER A CA 1
ATOM 549 C C . SER A 1 76 ? -8.683 -6.402 4.940 1.00 95.56 76 SER A C 1
ATOM 551 O O . SER A 1 76 ? -9.703 -6.771 4.360 1.00 95.56 76 SER A O 1
ATOM 553 N N . ARG A 1 77 ? -8.707 -5.402 5.831 1.00 94.88 77 ARG A N 1
ATOM 554 C CA . ARG A 1 77 ? -9.911 -4.624 6.173 1.00 94.88 77 ARG A CA 1
ATOM 555 C C . ARG A 1 77 ? -10.112 -3.385 5.304 1.00 94.88 77 ARG A C 1
ATOM 557 O O . ARG A 1 77 ? -11.180 -2.778 5.336 1.00 94.88 77 ARG A O 1
ATOM 564 N N . VAL A 1 78 ? -9.099 -2.981 4.542 1.00 96.19 78 VAL A N 1
ATOM 565 C CA . VAL A 1 78 ? -9.118 -1.741 3.768 1.00 96.19 78 VAL A CA 1
ATOM 566 C C . VAL A 1 78 ? -9.559 -2.021 2.336 1.00 96.19 78 VAL A C 1
ATOM 568 O O . VAL A 1 78 ? -8.859 -2.642 1.539 1.00 96.19 78 VAL A O 1
ATOM 571 N N . SER A 1 79 ? -10.727 -1.502 1.966 1.00 96.00 79 SER A N 1
ATOM 572 C CA . SER A 1 79 ? -11.164 -1.484 0.569 1.00 96.00 79 SER A CA 1
ATOM 573 C C . SER A 1 79 ? -10.374 -0.454 -0.243 1.00 96.00 79 SER A C 1
ATOM 575 O O . SER A 1 79 ? -10.059 0.619 0.267 1.00 96.00 79 SER A O 1
ATOM 577 N N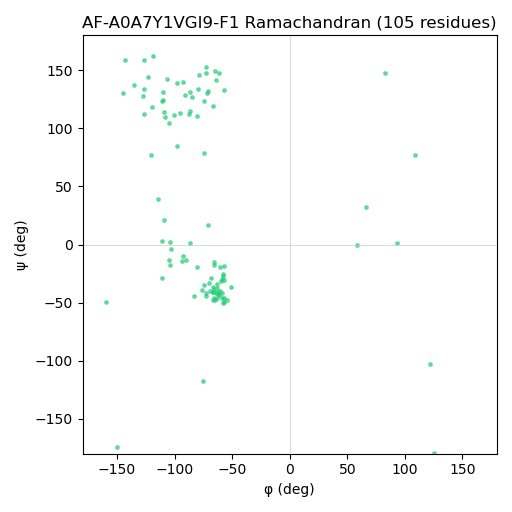 . GLY A 1 80 ? -10.143 -0.720 -1.530 1.00 96.44 80 GLY A N 1
ATOM 578 C CA . GLY A 1 80 ? -9.531 0.248 -2.452 1.00 96.44 80 GLY A CA 1
ATOM 579 C C . GLY A 1 80 ? -8.010 0.142 -2.594 1.00 96.44 80 GLY A C 1
ATOM 580 O O . GLY A 1 80 ? -7.436 0.885 -3.385 1.00 96.44 80 GLY A O 1
ATOM 581 N N . LEU A 1 81 ? -7.365 -0.814 -1.916 1.00 97.69 81 LEU A N 1
ATOM 582 C CA . LEU A 1 81 ? -5.924 -1.072 -2.048 1.00 97.69 81 LEU A CA 1
ATOM 583 C C . LEU A 1 81 ? -5.502 -1.445 -3.476 1.00 97.69 81 LEU A C 1
ATOM 585 O O . LEU A 1 81 ? -4.422 -1.059 -3.909 1.00 97.69 81 LEU A O 1
ATOM 589 N N . ALA A 1 82 ? -6.377 -2.100 -4.246 1.00 97.69 82 ALA A N 1
ATOM 590 C CA . ALA A 1 82 ? -6.134 -2.373 -5.665 1.00 97.69 82 ALA A CA 1
ATOM 591 C C . ALA A 1 82 ? -5.873 -1.091 -6.479 1.00 97.69 82 ALA A C 1
ATOM 593 O O . ALA A 1 82 ? -5.104 -1.118 -7.433 1.00 97.69 82 ALA A O 1
ATOM 594 N N . GLY A 1 83 ? -6.459 0.045 -6.081 1.00 98.25 83 GLY A N 1
ATOM 595 C CA . GLY A 1 83 ? -6.192 1.335 -6.717 1.00 98.25 83 GLY A CA 1
ATOM 596 C C . GLY A 1 83 ? -4.774 1.855 -6.462 1.00 98.25 83 GLY A C 1
ATOM 597 O O . GLY A 1 83 ? -4.223 2.540 -7.314 1.00 98.25 83 GLY A O 1
ATOM 598 N N . LEU A 1 84 ? -4.159 1.507 -5.325 1.00 98.38 84 LEU A N 1
ATOM 599 C CA . LEU A 1 84 ? -2.757 1.842 -5.059 1.00 98.38 84 LEU A CA 1
ATOM 600 C C . LEU A 1 84 ? -1.813 0.989 -5.909 1.00 98.38 84 LEU A C 1
ATOM 602 O O . LEU A 1 84 ? -0.859 1.518 -6.469 1.00 98.38 84 LEU A O 1
ATOM 606 N N . VAL A 1 85 ? -2.111 -0.307 -6.052 1.00 97.88 85 VAL A N 1
ATOM 607 C CA . VAL A 1 85 ? -1.353 -1.203 -6.941 1.00 97.88 85 VAL A CA 1
ATOM 608 C C . VAL A 1 85 ? -1.470 -0.743 -8.396 1.00 97.88 85 VAL A C 1
ATOM 610 O O . VAL A 1 85 ? -0.460 -0.658 -9.083 1.00 97.88 85 VAL A O 1
ATOM 613 N N . GLY A 1 86 ? -2.668 -0.349 -8.840 1.00 98.00 86 GLY A N 1
ATOM 614 C CA . GLY A 1 86 ? -2.860 0.235 -10.170 1.00 98.00 86 GLY A CA 1
ATOM 615 C C . GLY A 1 86 ? -2.072 1.533 -10.371 1.00 98.00 86 GLY A C 1
ATOM 616 O O . GLY A 1 86 ? -1.45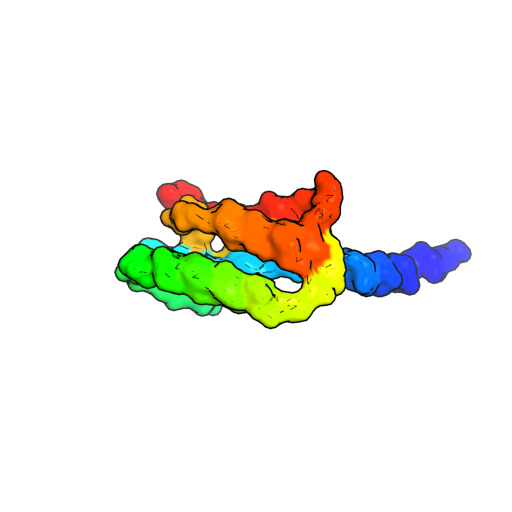1 1.715 -11.409 1.00 98.00 86 GLY A O 1
ATOM 617 N N . ALA A 1 87 ? -2.010 2.411 -9.363 1.00 98.06 87 ALA A N 1
ATOM 618 C CA . ALA A 1 87 ? -1.178 3.613 -9.441 1.00 98.06 87 ALA A CA 1
ATOM 619 C C . ALA A 1 87 ? 0.324 3.281 -9.552 1.00 98.06 87 ALA A C 1
ATOM 621 O O . ALA A 1 87 ? 1.044 3.954 -10.290 1.00 98.06 87 ALA A O 1
ATOM 622 N N . LEU A 1 88 ? 0.803 2.241 -8.853 1.00 96.88 88 LEU A N 1
ATOM 623 C CA . LEU A 1 88 ? 2.178 1.748 -9.008 1.00 96.88 88 LEU A CA 1
ATOM 624 C C . LEU A 1 88 ? 2.422 1.222 -10.427 1.00 96.88 88 LEU A C 1
ATOM 626 O O . LEU A 1 88 ? 3.420 1.589 -11.041 1.00 96.88 88 LEU A O 1
ATOM 630 N N . GLU A 1 89 ? 1.504 0.416 -10.962 1.00 96.50 89 GLU A N 1
ATOM 631 C CA . GLU A 1 89 ? 1.576 -0.100 -12.333 1.00 96.50 89 GLU A CA 1
ATOM 632 C C . GLU A 1 89 ? 1.607 1.033 -13.366 1.00 96.50 89 GLU A C 1
ATOM 634 O O . GLU A 1 89 ? 2.448 1.034 -14.259 1.00 96.50 89 GLU A O 1
ATOM 639 N N . GLU A 1 90 ? 0.745 2.039 -13.226 1.00 96.56 90 GLU A N 1
ATOM 640 C CA . GLU A 1 90 ? 0.706 3.186 -14.135 1.00 96.56 90 GLU A CA 1
ATOM 641 C C . GLU A 1 90 ? 1.980 4.039 -14.058 1.00 96.56 90 GLU A C 1
ATOM 643 O O . GLU A 1 90 ? 2.443 4.551 -15.082 1.00 96.56 90 GLU A O 1
ATOM 648 N N . ARG A 1 91 ? 2.548 4.218 -12.857 1.00 96.00 91 ARG A N 1
ATOM 649 C CA . ARG A 1 91 ? 3.709 5.094 -12.657 1.00 96.00 91 ARG A CA 1
ATOM 650 C C . ARG A 1 91 ? 5.041 4.424 -12.975 1.00 96.00 91 ARG A C 1
ATOM 652 O O . ARG A 1 91 ? 5.915 5.060 -13.564 1.00 96.00 91 ARG A O 1
ATOM 659 N N . HIS A 1 92 ? 5.212 3.191 -12.523 1.00 94.19 92 HIS A N 1
ATOM 660 C CA . HIS A 1 92 ? 6.480 2.465 -12.538 1.00 94.19 92 HIS A CA 1
ATOM 661 C C . HIS A 1 92 ? 6.461 1.302 -13.540 1.00 94.19 92 HIS A C 1
ATOM 663 O O . HIS A 1 92 ? 7.487 0.982 -14.139 1.00 94.19 92 HIS A O 1
ATOM 669 N N . GLY A 1 93 ? 5.283 0.730 -13.795 1.00 94.75 93 GLY A N 1
ATOM 670 C CA . GLY A 1 93 ? 5.119 -0.546 -14.483 1.00 94.75 93 GLY A CA 1
ATOM 671 C C . GLY A 1 93 ? 5.292 -1.719 -13.520 1.00 94.75 93 GLY A C 1
ATOM 672 O O . GLY A 1 93 ? 6.065 -1.640 -12.566 1.00 94.75 93 GLY A O 1
ATOM 673 N N . LEU A 1 94 ? 4.576 -2.814 -13.774 1.00 95.38 94 LEU A N 1
ATOM 674 C CA . LEU A 1 94 ? 4.792 -4.094 -13.097 1.00 95.38 94 LEU A CA 1
ATOM 675 C C . LEU A 1 94 ? 5.459 -5.080 -14.057 1.00 95.38 94 LEU A C 1
ATOM 677 O O . LEU A 1 94 ? 5.142 -5.109 -15.252 1.00 95.38 94 LEU A O 1
ATOM 681 N N . ALA A 1 95 ? 6.374 -5.895 -13.540 1.00 95.50 95 ALA A N 1
ATOM 682 C CA . ALA A 1 95 ? 6.898 -7.032 -14.280 1.00 95.50 95 ALA A CA 1
ATOM 683 C C . ALA A 1 95 ? 5.758 -8.025 -14.615 1.00 95.50 95 ALA A C 1
ATOM 685 O O . ALA A 1 95 ? 4.810 -8.159 -13.837 1.00 95.50 95 ALA A O 1
ATOM 686 N N . PRO A 1 96 ? 5.814 -8.744 -15.753 1.00 93.12 96 PRO A N 1
ATOM 687 C CA . PRO A 1 96 ? 4.766 -9.699 -16.137 1.00 93.12 96 PRO A CA 1
ATOM 688 C C . PRO A 1 96 ? 4.508 -10.813 -15.111 1.00 93.12 96 PRO A C 1
ATOM 690 O O . PRO A 1 96 ? 3.413 -11.370 -15.067 1.00 93.12 96 PRO A O 1
ATOM 693 N N . ASP A 1 97 ? 5.523 -11.153 -14.326 1.00 94.62 97 ASP A N 1
ATOM 694 C CA . ASP A 1 97 ? 5.532 -12.157 -13.266 1.00 94.62 97 ASP A CA 1
ATOM 695 C C . ASP A 1 97 ? 5.621 -11.535 -11.864 1.00 94.62 97 ASP A C 1
ATOM 697 O O . ASP A 1 97 ? 5.996 -12.224 -10.917 1.00 94.62 97 ASP A O 1
ATOM 701 N N . ALA A 1 98 ? 5.250 -10.255 -11.727 1.00 95.88 98 ALA A N 1
ATOM 702 C CA . ALA A 1 98 ? 5.324 -9.552 -10.457 1.00 95.88 98 ALA A CA 1
ATOM 703 C C . ALA A 1 98 ? 4.514 -10.256 -9.355 1.00 95.88 98 ALA A C 1
ATOM 705 O O . ALA A 1 98 ? 3.340 -10.603 -9.534 1.00 95.88 98 ALA A O 1
ATOM 706 N N . GLU A 1 99 ? 5.129 -10.425 -8.186 1.00 97.44 99 GLU A N 1
ATOM 707 C CA . GLU A 1 99 ? 4.445 -10.923 -6.998 1.00 97.44 99 GLU A CA 1
ATOM 708 C C . GLU A 1 99 ? 3.642 -9.791 -6.345 1.00 97.44 99 GLU A C 1
ATOM 710 O O . GLU A 1 99 ? 4.152 -8.693 -6.134 1.00 97.44 99 GLU A O 1
ATOM 715 N N . VAL A 1 100 ? 2.386 -10.052 -5.974 1.00 97.50 100 VAL A N 1
ATOM 716 C CA . VAL A 1 100 ? 1.582 -9.123 -5.168 1.00 97.50 100 VAL A CA 1
ATOM 717 C C . VAL A 1 100 ? 1.049 -9.859 -3.947 1.00 97.50 100 VAL A C 1
ATOM 719 O O . VAL A 1 100 ? 0.182 -10.728 -4.062 1.00 97.50 100 VAL A O 1
ATOM 722 N N . THR A 1 101 ? 1.546 -9.478 -2.775 1.00 98.00 101 THR A N 1
ATOM 723 C CA . THR A 1 101 ? 1.249 -10.126 -1.495 1.00 98.00 101 THR A CA 1
ATOM 724 C C . THR A 1 101 ? 0.671 -9.109 -0.509 1.00 98.00 101 THR A C 1
ATOM 726 O O . THR A 1 101 ? 1.046 -7.937 -0.494 1.00 98.00 101 THR A O 1
ATOM 729 N N . LEU A 1 102 ? -0.271 -9.550 0.325 1.00 97.56 102 LEU A N 1
ATOM 730 C CA . LEU A 1 102 ? -0.947 -8.721 1.320 1.00 97.56 102 LEU A CA 1
ATOM 731 C C . LEU A 1 102 ? -1.031 -9.454 2.661 1.00 97.56 102 LEU A C 1
ATOM 733 O O . LEU A 1 102 ? -1.372 -10.636 2.710 1.00 97.56 102 LEU A O 1
ATOM 737 N N . GLU A 1 103 ? -0.772 -8.735 3.751 1.00 96.50 103 GLU A N 1
ATOM 738 C CA . GLU A 1 103 ? -1.047 -9.208 5.105 1.00 96.50 103 GLU A CA 1
ATOM 739 C C . GLU A 1 103 ? -2.554 -9.229 5.383 1.00 96.50 103 GLU A C 1
ATOM 741 O O . GLU A 1 103 ? -3.280 -8.251 5.174 1.00 96.50 103 GLU A O 1
ATOM 746 N N . ALA A 1 104 ? -3.021 -10.359 5.903 1.00 94.62 104 ALA A N 1
ATOM 747 C CA . ALA A 1 104 ? -4.395 -10.546 6.328 1.00 94.62 104 ALA A CA 1
ATOM 748 C C . ALA A 1 104 ? -4.426 -11.058 7.766 1.00 94.62 104 ALA A C 1
ATOM 750 O O . ALA A 1 104 ? -3.789 -12.061 8.089 1.00 94.62 104 ALA A O 1
ATOM 751 N N . ASN A 1 105 ? -5.197 -10.388 8.618 1.00 88.06 105 ASN A N 1
ATOM 752 C CA . ASN A 1 105 ? -5.509 -10.894 9.951 1.00 88.06 105 ASN A CA 1
ATOM 753 C C . ASN A 1 105 ? -6.752 -11.810 9.848 1.00 88.06 105 ASN A C 1
ATOM 755 O O . ASN A 1 105 ? -7.713 -11.402 9.192 1.00 88.06 105 ASN A O 1
ATOM 759 N N . PRO A 1 106 ? -6.752 -13.036 10.417 1.00 80.56 106 PRO A N 1
ATOM 760 C CA . PRO A 1 106 ? -7.841 -14.026 10.285 1.00 80.56 106 PRO A CA 1
ATOM 761 C C . PRO A 1 106 ? -9.150 -13.703 11.033 1.00 80.56 106 PRO A C 1
ATOM 763 O O . PRO A 1 106 ? -9.948 -14.610 11.272 1.00 80.56 106 PRO A O 1
ATOM 766 N N . GLU A 1 107 ? -9.342 -12.457 11.449 1.00 61.75 107 GLU A N 1
ATOM 767 C CA . GLU A 1 107 ? -10.463 -12.008 12.285 1.00 61.75 107 GLU A CA 1
ATOM 768 C C . GLU A 1 107 ? -11.808 -11.885 11.559 1.00 61.75 107 GLU A C 1
ATOM 770 O O . GLU A 1 107 ? -11.830 -11.540 10.354 1.00 61.75 107 GLU A O 1
#

Nearest PDB structures (foldseek):
  7wzv-assembly2_B  TM=5.380E-01  e=3.315E-01  Streptomyces spectabilis
  8sgq-assembly1_d  TM=3.049E-01  e=3.422E+00  Homo sapiens

Sequence (107 aa):
MGDADLVQIVERAADDLGAYLHVPFCEAVCPYCDFAVVAGRDDEVSRYLKAVTAEINGSDAVGLVDAVFVGGGTPSRVSGLAGLVGALEERHGLAPDAEVTLEANPE

pLDDT: mean 89.58, std 15.04, range [43.75, 98.81]